Protein AF-A0A9X0QCL1-F1 (afdb_monomer)

Foldseek 3Di:
DLVVLLVLLVVLLVVLVCVLCVLPPDDDPQLVVLVVVLVVLNVLLVVLSVQCVVVPLALVSLLSNLVSRVCNLVSSVSNSVVSCVRRVDDRLDDVVLSVLLNVLSVVLNVVRNVPSVVSVVSSVVNSVSSVDDRVVVVPDPDD

Nearest PDB structures (foldseek):
  6w8o-assembly1_B  TM=5.585E-01  e=5.137E-02  Homo sapiens
  6w8p-assembly1_A  TM=7.284E-01  e=2.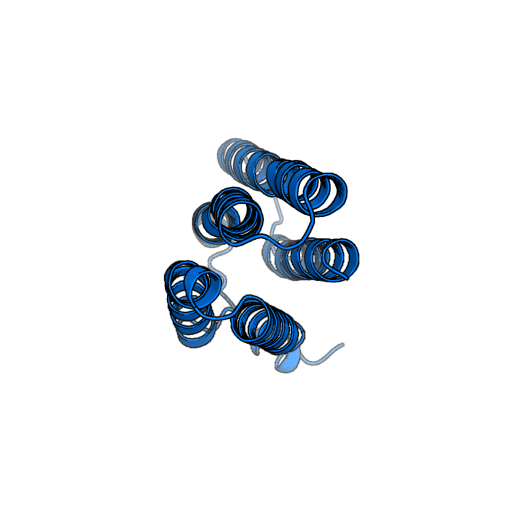465E-01  Homo sapiens
  6w8p-assembly1_B  TM=5.895E-01  e=2.855E-01  Homo sapiens

Radius of gyration: 16.1 Å; Cα contacts (8 Å, |Δi|>4): 121; chains: 1; bounding box: 44×32×41 Å

Solvent-accessible surface area (backbone atoms only — not comparable to full-atom values): 7901 Å² total; per-residue (Å²): 108,66,61,58,54,53,50,51,51,55,47,46,52,52,55,51,46,51,68,65,51,68,73,60,88,72,91,47,74,67,51,53,53,32,48,48,53,31,52,55,36,56,62,34,34,61,56,20,42,47,46,27,67,76,72,36,91,38,44,65,34,52,40,48,28,45,65,28,44,60,55,41,62,57,32,46,51,52,32,51,50,55,46,30,78,71,58,73,54,78,77,46,67,55,67,62,61,53,53,53,44,52,54,49,59,62,47,32,48,68,39,18,73,78,35,50,68,60,24,51,52,54,54,51,52,48,55,57,62,57,70,54,73,47,63,51,70,77,69,56,80,86,126

InterPro domains:
  IPR010617 Endosomal/lysosomal proton channel TMEM175-like [PF06736] (2-46)

pLDDT: mean 86.52, std 10.35, range [48.03, 98.0]

Mean predicted aligned error: 5.33 Å

Organism: NCBI:txid3069689

Structure (mmCIF, N/CA/C/O backbone):
data_AF-A0A9X0QCL1-F1
#
_entry.id   AF-A0A9X0QCL1-F1
#
loop_
_atom_site.group_PDB
_atom_site.id
_atom_site.type_symbol
_atom_site.label_atom_id
_atom_site.label_alt_id
_atom_site.label_comp_id
_atom_site.label_asym_id
_atom_site.label_entity_id
_atom_site.label_seq_id
_atom_site.pdbx_PDB_ins_code
_atom_site.Cartn_x
_atom_site.Cartn_y
_atom_site.Cartn_z
_atom_site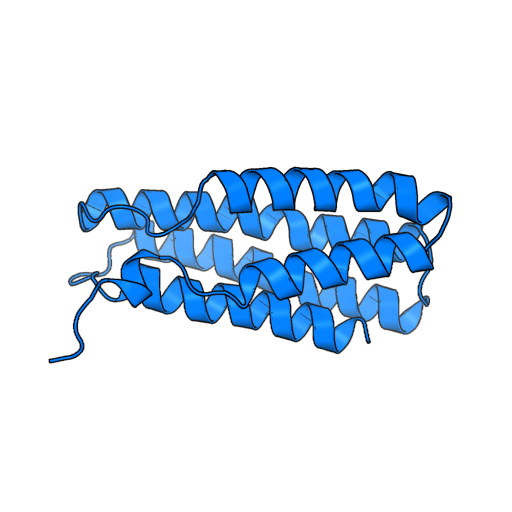.occupancy
_atom_site.B_iso_or_equiv
_atom_site.auth_seq_id
_atom_site.auth_comp_id
_atom_site.auth_asym_id
_atom_site.auth_atom_id
_atom_site.pdbx_PDB_model_num
ATOM 1 N N . MET A 1 1 ? -0.409 -5.796 -16.660 1.00 78.06 1 MET A N 1
ATOM 2 C CA . MET A 1 1 ? 0.082 -6.528 -15.469 1.00 78.06 1 MET A CA 1
ATOM 3 C C . MET A 1 1 ? 0.119 -5.645 -14.230 1.00 78.06 1 MET A C 1
ATOM 5 O O . MET A 1 1 ? -0.621 -5.952 -13.308 1.00 78.06 1 MET A O 1
ATOM 9 N N . ILE A 1 2 ? 0.883 -4.540 -14.210 1.00 87.50 2 ILE A N 1
ATOM 10 C CA . ILE A 1 2 ? 0.953 -3.656 -13.027 1.00 87.50 2 ILE A CA 1
ATOM 11 C C . ILE A 1 2 ? -0.425 -3.135 -12.593 1.00 87.50 2 ILE A C 1
ATOM 13 O O . ILE A 1 2 ? -0.749 -3.203 -11.420 1.00 87.50 2 ILE A O 1
ATOM 17 N N . TYR A 1 3 ? -1.288 -2.770 -13.548 1.00 90.81 3 TYR A N 1
ATOM 18 C CA . TYR A 1 3 ? -2.673 -2.377 -13.271 1.00 90.81 3 TYR A CA 1
ATOM 19 C C . TYR A 1 3 ? -3.462 -3.429 -12.478 1.00 90.81 3 TYR A C 1
ATOM 21 O O . TYR A 1 3 ? -4.150 -3.090 -11.524 1.00 90.81 3 TYR A O 1
ATOM 29 N N . VAL A 1 4 ? -3.337 -4.711 -12.844 1.00 91.12 4 VAL A N 1
ATOM 30 C CA . VAL A 1 4 ? -4.037 -5.806 -12.154 1.00 91.12 4 VAL A CA 1
ATOM 31 C C . VAL A 1 4 ? -3.504 -5.968 -10.733 1.00 91.12 4 VAL A C 1
ATOM 33 O O . VAL A 1 4 ? -4.297 -6.130 -9.815 1.00 91.12 4 VAL A O 1
ATOM 36 N N . LEU A 1 5 ? -2.183 -5.874 -10.538 1.00 89.06 5 LEU A N 1
ATOM 37 C CA . LEU A 1 5 ? -1.581 -5.909 -9.201 1.00 89.06 5 LEU A CA 1
ATOM 38 C C . LEU A 1 5 ? -2.083 -4.751 -8.335 1.00 89.06 5 LEU A C 1
ATOM 40 O O . LEU A 1 5 ? -2.525 -4.985 -7.217 1.00 89.06 5 LEU A O 1
ATOM 44 N N . SER A 1 6 ? -2.099 -3.533 -8.877 1.00 92.00 6 SER A N 1
ATOM 45 C CA . SER A 1 6 ? -2.602 -2.350 -8.177 1.00 92.00 6 SER A CA 1
ATOM 46 C C . SER A 1 6 ? -4.089 -2.465 -7.834 1.00 92.00 6 SER A C 1
ATOM 48 O O . SER A 1 6 ? -4.498 -2.111 -6.732 1.00 92.00 6 SER A O 1
ATOM 50 N N . PHE A 1 7 ? -4.904 -3.006 -8.744 1.00 93.38 7 PHE A N 1
ATOM 51 C CA . PHE A 1 7 ? -6.318 -3.267 -8.478 1.00 93.38 7 PHE A CA 1
ATOM 52 C C . PHE A 1 7 ? -6.505 -4.303 -7.363 1.00 93.38 7 PHE A C 1
ATOM 54 O O . PHE A 1 7 ? -7.310 -4.089 -6.459 1.00 93.38 7 PHE A O 1
ATOM 61 N N . VAL A 1 8 ? -5.747 -5.403 -7.397 1.00 91.62 8 VAL A N 1
ATOM 62 C CA . VAL A 1 8 ? -5.773 -6.433 -6.348 1.00 91.62 8 VAL A CA 1
ATOM 63 C C . VAL A 1 8 ? -5.347 -5.849 -5.002 1.00 91.62 8 VAL A C 1
ATOM 65 O O . VAL A 1 8 ? -6.000 -6.116 -4.000 1.00 91.62 8 VAL A O 1
ATOM 68 N N . GLU A 1 9 ? -4.311 -5.013 -4.972 1.00 89.44 9 GLU A N 1
ATOM 69 C CA . GLU A 1 9 ? -3.822 -4.342 -3.764 1.00 89.44 9 GLU A CA 1
ATOM 70 C C . GLU A 1 9 ? -4.884 -3.418 -3.148 1.00 89.44 9 GLU A C 1
ATOM 72 O O . GLU A 1 9 ? -5.215 -3.554 -1.968 1.00 89.44 9 GLU A O 1
ATOM 77 N N . VAL A 1 10 ? -5.505 -2.549 -3.953 1.00 93.62 10 VAL A N 1
ATOM 78 C CA . VAL A 1 10 ? -6.626 -1.706 -3.500 1.00 93.62 10 VAL A CA 1
ATOM 79 C C . VAL A 1 10 ? -7.814 -2.563 -3.046 1.00 93.62 10 VAL A C 1
ATOM 81 O O . VAL A 1 10 ? -8.432 -2.268 -2.024 1.00 93.62 10 VAL A O 1
ATOM 84 N N . GLY A 1 11 ? -8.117 -3.650 -3.761 1.00 93.38 11 GLY A N 1
ATOM 85 C CA . GLY A 1 11 ? -9.188 -4.584 -3.414 1.00 93.38 11 GLY A CA 1
ATOM 86 C C . GLY A 1 11 ? -8.965 -5.280 -2.069 1.00 93.38 11 GLY A C 1
ATOM 87 O O . GLY A 1 11 ? -9.884 -5.346 -1.257 1.00 93.38 11 GLY A O 1
ATOM 88 N N . ILE A 1 12 ? -7.741 -5.736 -1.792 1.00 89.25 12 ILE A N 1
ATOM 89 C CA . ILE A 1 12 ? -7.341 -6.308 -0.496 1.00 89.25 12 ILE A CA 1
ATOM 90 C C . ILE A 1 12 ? -7.577 -5.292 0.622 1.00 89.25 12 ILE A C 1
ATOM 92 O O . ILE A 1 12 ? -8.198 -5.617 1.635 1.00 89.25 12 ILE A O 1
ATOM 96 N N . TYR A 1 13 ? -7.116 -4.054 0.431 1.00 90.88 13 TYR A N 1
ATOM 97 C CA . TYR A 1 13 ? -7.320 -2.979 1.397 1.00 90.88 13 TYR A CA 1
ATOM 98 C C . TYR A 1 13 ? -8.798 -2.690 1.640 1.00 90.88 13 TYR A C 1
ATOM 100 O O . TYR A 1 13 ? -9.203 -2.525 2.786 1.00 90.88 13 TYR A O 1
ATOM 108 N N . TRP A 1 14 ? -9.612 -2.679 0.586 1.00 93.19 14 TRP A N 1
ATOM 109 C CA . TRP A 1 14 ? -11.052 -2.465 0.682 1.00 93.19 14 TRP A CA 1
ATOM 110 C C . TRP A 1 14 ? -11.765 -3.602 1.427 1.00 93.19 14 TRP A C 1
ATOM 112 O O . TRP A 1 14 ? -12.577 -3.342 2.313 1.00 93.19 14 TRP A O 1
ATOM 122 N N . VAL A 1 15 ? -11.434 -4.863 1.127 1.00 89.94 15 VAL A N 1
ATOM 123 C CA . VAL A 1 15 ? -12.000 -6.031 1.822 1.00 89.94 15 VAL A CA 1
ATOM 124 C C . VAL A 1 15 ? -11.626 -6.006 3.304 1.00 89.94 15 VAL A C 1
ATOM 126 O O . VAL A 1 15 ? -12.495 -6.147 4.164 1.00 89.94 15 VAL A O 1
ATOM 129 N N . ASN A 1 16 ? -10.349 -5.775 3.617 1.00 86.38 16 ASN A N 1
ATOM 130 C CA . ASN A 1 16 ? -9.890 -5.673 4.999 1.00 86.38 16 ASN A CA 1
ATOM 131 C C . ASN A 1 16 ? -10.542 -4.490 5.716 1.00 86.38 16 ASN A C 1
ATOM 133 O O . ASN A 1 16 ? -10.943 -4.634 6.869 1.00 86.38 16 ASN A O 1
ATOM 137 N N . HIS A 1 17 ? -10.690 -3.347 5.038 1.00 89.94 17 HIS A N 1
ATOM 138 C CA . HIS A 1 17 ? -11.368 -2.170 5.571 1.00 89.94 17 HIS A CA 1
ATOM 139 C C . HIS A 1 17 ? -12.786 -2.502 6.017 1.00 89.94 17 HIS A C 1
ATOM 141 O O . HIS A 1 17 ? -13.133 -2.193 7.152 1.00 89.94 17 HIS A O 1
ATOM 147 N N . HIS A 1 18 ? -13.573 -3.187 5.183 1.00 89.12 18 HIS A N 1
ATOM 148 C CA . HIS A 1 18 ? -14.922 -3.615 5.564 1.00 89.12 18 HIS A CA 1
ATOM 149 C C . HIS A 1 18 ? -14.922 -4.511 6.798 1.00 89.12 18 HIS A C 1
ATOM 151 O O . HIS A 1 18 ? -15.677 -4.238 7.722 1.00 89.12 18 HIS A O 1
ATOM 157 N N . TYR A 1 19 ? -14.022 -5.495 6.887 1.00 84.50 19 TYR A N 1
ATOM 158 C CA . TYR A 1 19 ? -13.895 -6.310 8.104 1.00 84.50 19 TYR A CA 1
ATOM 159 C C . TYR A 1 19 ? -13.484 -5.506 9.342 1.00 84.50 19 TYR A C 1
ATOM 161 O O . TYR A 1 19 ? -13.854 -5.863 10.458 1.00 84.50 19 TYR A O 1
ATOM 169 N N . LEU A 1 20 ? -12.694 -4.446 9.168 1.00 85.81 20 LEU A N 1
ATOM 170 C CA . LEU A 1 20 ? -12.266 -3.583 10.261 1.00 85.81 20 LEU A CA 1
ATOM 171 C C . LEU A 1 20 ? -13.426 -2.726 10.782 1.00 85.81 20 LEU A C 1
ATOM 173 O O . LEU A 1 20 ? -13.559 -2.566 11.994 1.00 85.81 20 LEU A O 1
ATOM 177 N N . ILE A 1 21 ? -14.253 -2.179 9.887 1.00 88.69 21 ILE A N 1
ATOM 178 C CA . ILE A 1 21 ? -15.341 -1.267 10.261 1.00 88.69 21 ILE A CA 1
ATOM 179 C C . ILE A 1 21 ? -16.675 -1.963 10.562 1.00 88.69 21 ILE A C 1
ATOM 181 O O . ILE A 1 21 ? -17.577 -1.297 11.060 1.00 88.69 21 ILE A O 1
ATOM 185 N N . ASP A 1 22 ? -16.802 -3.270 10.317 1.00 86.88 22 ASP A N 1
ATOM 186 C CA . ASP A 1 22 ? -18.034 -4.050 10.538 1.00 86.88 22 ASP A CA 1
ATOM 187 C C . ASP A 1 22 ? -18.562 -3.941 11.985 1.00 86.88 22 ASP A C 1
ATOM 189 O O . ASP A 1 22 ? -19.759 -3.808 12.228 1.00 86.88 22 ASP A O 1
ATOM 193 N N . ASP A 1 23 ? -17.654 -3.886 12.967 1.00 82.62 23 ASP A N 1
ATOM 194 C CA . ASP A 1 23 ? -17.996 -3.750 14.391 1.00 82.62 23 ASP A CA 1
ATOM 195 C C . ASP A 1 23 ? -18.302 -2.294 14.826 1.00 82.62 23 ASP A C 1
ATOM 197 O O . ASP A 1 23 ? -18.626 -2.035 15.994 1.00 82.62 23 ASP A O 1
ATOM 201 N N . VAL A 1 24 ? -18.143 -1.303 13.940 1.00 88.44 24 VAL A N 1
ATOM 202 C CA . VAL A 1 24 ? -18.242 0.122 14.291 1.00 88.44 24 VAL A CA 1
ATOM 203 C C . VAL A 1 24 ? -19.705 0.565 14.344 1.00 88.44 24 VAL A C 1
ATOM 205 O O . VAL A 1 24 ? -20.341 0.820 13.328 1.00 88.44 24 VAL A O 1
ATOM 208 N N . LYS A 1 25 ? -20.232 0.750 15.561 1.00 88.44 25 LYS A N 1
ATOM 209 C CA . LYS A 1 25 ? -21.623 1.201 15.786 1.00 88.44 25 LYS A CA 1
ATOM 210 C C . LYS A 1 25 ? -21.853 2.702 15.594 1.00 88.44 25 LYS A C 1
ATOM 212 O O . LYS A 1 25 ? -22.971 3.118 15.310 1.00 88.44 25 LYS A O 1
ATOM 217 N N . GLN A 1 26 ? -20.831 3.526 15.826 1.00 88.88 26 GLN A N 1
ATOM 218 C CA . GLN A 1 26 ? -20.922 4.985 15.732 1.00 88.88 26 GLN A CA 1
ATOM 219 C C . GLN A 1 26 ? -19.664 5.556 15.083 1.00 88.88 26 GLN A C 1
ATOM 221 O O . GLN A 1 26 ? -18.541 5.244 15.486 1.00 88.88 26 GLN A O 1
ATOM 226 N N . VAL A 1 27 ? -19.859 6.431 14.098 1.00 92.31 27 VAL A N 1
ATOM 227 C CA . VAL A 1 27 ? -18.767 7.106 13.396 1.00 92.31 27 VAL A CA 1
ATOM 228 C C . VAL A 1 27 ? -18.324 8.325 14.203 1.00 92.31 27 VAL A C 1
ATOM 230 O O . VAL A 1 27 ? -19.139 9.158 14.589 1.00 92.31 27 VAL A O 1
ATOM 233 N N . SER A 1 28 ? -17.019 8.441 14.455 1.00 92.06 28 SER A N 1
ATOM 234 C CA . SER A 1 28 ? -16.433 9.581 15.171 1.00 92.06 28 SER A CA 1
ATOM 235 C C . SER A 1 28 ? -15.607 10.470 14.246 1.00 92.06 28 SER A C 1
ATOM 237 O O . SER A 1 28 ? -15.126 10.020 13.209 1.00 92.06 28 SER A O 1
ATOM 239 N N . HIS A 1 29 ? -15.376 11.719 14.652 1.00 94.62 29 HIS A N 1
ATOM 240 C CA . HIS A 1 29 ? -14.588 12.668 13.861 1.00 94.62 29 HIS A CA 1
ATOM 241 C C . HIS A 1 29 ? -13.166 12.154 13.567 1.00 94.62 29 HIS A C 1
ATOM 243 O O . HIS A 1 29 ? -12.708 12.208 12.431 1.00 94.62 29 HIS A O 1
ATOM 249 N N . ALA A 1 30 ? -12.497 11.563 14.565 1.00 94.62 30 ALA A N 1
ATOM 250 C CA . ALA A 1 30 ? -11.171 10.963 14.395 1.00 94.62 30 ALA A CA 1
ATOM 251 C C . ALA A 1 30 ? -11.172 9.797 13.388 1.00 94.62 30 ALA A C 1
ATOM 253 O O . ALA A 1 30 ? -10.244 9.678 12.592 1.00 94.62 30 ALA A O 1
ATOM 254 N N . LEU A 1 31 ? -12.228 8.971 13.387 1.00 94.31 31 LEU A N 1
ATOM 255 C CA . LEU A 1 31 ? -12.383 7.877 12.422 1.00 94.31 31 LEU A CA 1
ATOM 256 C C . LEU A 1 31 ? -12.495 8.405 10.988 1.00 94.31 31 LEU A C 1
ATOM 258 O O . LEU A 1 31 ? -11.847 7.872 10.094 1.00 94.31 31 LEU A O 1
ATOM 262 N N . LEU A 1 32 ? -13.274 9.470 10.776 1.00 96.19 32 LEU A N 1
ATOM 263 C CA . LEU A 1 32 ? -13.430 10.085 9.456 1.00 96.19 32 LEU A CA 1
ATOM 264 C C . LEU A 1 32 ? -12.101 10.618 8.911 1.00 96.19 32 LEU A C 1
ATOM 266 O O . LEU A 1 32 ? -11.779 10.353 7.757 1.00 96.19 32 LEU A O 1
ATOM 270 N N . TRP A 1 33 ? -11.309 11.313 9.732 1.00 98.00 33 TRP A N 1
ATOM 271 C CA . TRP A 1 33 ? -10.001 11.826 9.309 1.00 98.00 33 TRP A CA 1
ATOM 272 C C . TRP A 1 33 ? -8.976 10.720 9.061 1.00 98.00 33 TRP A C 1
ATOM 274 O O . TRP A 1 33 ? -8.236 10.792 8.082 1.00 98.00 33 TRP A O 1
ATOM 284 N N . ALA A 1 34 ? -8.953 9.679 9.897 1.00 95.81 34 ALA A N 1
ATOM 285 C CA . ALA A 1 34 ? -8.087 8.525 9.672 1.00 95.81 34 ALA A CA 1
ATOM 286 C C . ALA A 1 34 ? -8.449 7.803 8.363 1.00 95.81 34 ALA A C 1
ATOM 288 O O . ALA A 1 34 ? -7.565 7.479 7.570 1.00 95.81 34 ALA A O 1
ATOM 289 N N . ASN A 1 35 ? -9.747 7.623 8.100 1.00 96.38 35 ASN A N 1
ATOM 290 C CA . ASN A 1 35 ? -10.234 7.053 6.848 1.00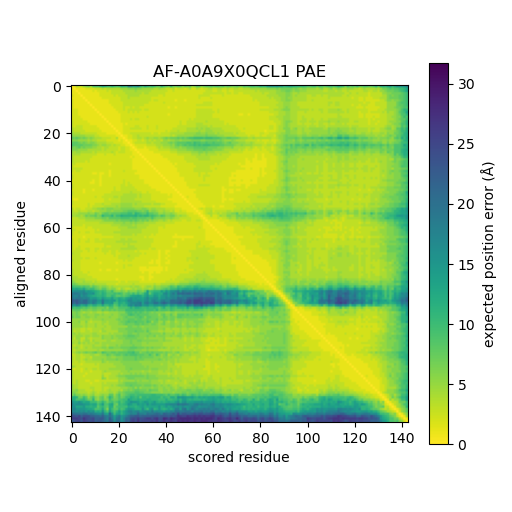 96.38 35 ASN A CA 1
ATOM 291 C C . ASN A 1 35 ? -9.886 7.943 5.646 1.00 96.38 35 ASN A C 1
ATOM 293 O O . ASN A 1 35 ? -9.419 7.443 4.629 1.00 96.38 35 ASN A O 1
ATOM 297 N N . LEU A 1 36 ? -10.049 9.263 5.761 1.00 97.69 36 LEU A N 1
ATOM 298 C CA . LEU A 1 36 ? -9.683 10.194 4.694 1.00 97.69 36 LEU A CA 1
ATOM 299 C C . LEU A 1 36 ? -8.182 10.136 4.377 1.00 97.69 36 LEU A C 1
ATOM 301 O O . LEU A 1 36 ? -7.811 10.103 3.207 1.00 97.69 36 LEU A O 1
ATOM 305 N N . GLY A 1 37 ? -7.324 10.071 5.399 1.00 97.56 37 GLY A N 1
ATOM 306 C CA . GLY A 1 37 ? -5.883 9.891 5.219 1.00 97.56 37 GLY A CA 1
ATOM 307 C C . GLY A 1 37 ? -5.543 8.575 4.517 1.00 97.56 37 GLY A C 1
ATOM 308 O O . GLY A 1 37 ? -4.731 8.560 3.596 1.00 97.56 37 GLY A O 1
ATOM 309 N N . PHE A 1 38 ? -6.205 7.480 4.891 1.00 96.50 38 PHE A N 1
ATOM 310 C CA . PHE A 1 38 ? -6.056 6.189 4.220 1.00 96.50 38 PHE A CA 1
ATOM 311 C C . PHE A 1 38 ? -6.487 6.240 2.747 1.00 96.50 38 PHE A C 1
ATOM 313 O O . PHE A 1 38 ? -5.723 5.841 1.869 1.00 96.50 38 PHE A O 1
ATOM 320 N N . LEU A 1 39 ? -7.662 6.804 2.457 1.00 97.19 39 LEU A N 1
ATOM 321 C CA . LEU A 1 39 ? -8.158 6.979 1.090 1.00 97.19 39 LEU A CA 1
ATOM 322 C C . LEU A 1 39 ? -7.240 7.866 0.244 1.00 97.19 39 LEU A C 1
ATOM 324 O O . LEU A 1 39 ? -6.998 7.558 -0.923 1.00 97.19 39 LEU A O 1
ATOM 328 N N . PHE A 1 40 ? -6.696 8.935 0.829 1.00 97.50 40 PHE A N 1
ATOM 329 C CA . PHE A 1 40 ? -5.720 9.789 0.161 1.00 97.50 40 PHE A CA 1
ATOM 330 C C . PHE A 1 40 ? -4.497 8.982 -0.278 1.00 97.50 40 PHE A C 1
ATOM 332 O O . PHE A 1 40 ? -4.114 9.038 -1.443 1.00 97.50 40 PHE A O 1
ATOM 339 N N . ILE A 1 41 ? -3.927 8.167 0.609 1.00 97.06 41 ILE A N 1
ATOM 340 C CA . ILE A 1 41 ? -2.791 7.319 0.248 1.00 97.06 41 ILE A CA 1
ATOM 341 C C . ILE A 1 41 ? -3.158 6.296 -0.834 1.00 97.06 41 ILE A C 1
ATOM 343 O O . ILE A 1 41 ? -2.417 6.156 -1.805 1.00 97.06 41 ILE A O 1
ATOM 347 N N . LEU A 1 42 ? -4.311 5.626 -0.732 1.00 96.00 42 LEU A N 1
ATOM 348 C CA . LEU A 1 42 ? -4.753 4.686 -1.772 1.00 96.00 42 LEU A CA 1
ATOM 349 C C . LEU A 1 42 ? -4.927 5.363 -3.140 1.00 96.00 42 LEU A C 1
ATOM 351 O O . LEU A 1 42 ? -4.671 4.739 -4.168 1.00 96.00 42 LEU A O 1
ATOM 355 N N . SER A 1 43 ? -5.301 6.645 -3.169 1.00 96.12 43 SER A N 1
ATOM 356 C CA . SER A 1 43 ? -5.420 7.415 -4.413 1.00 96.12 43 SER A CA 1
ATOM 357 C C . SER A 1 43 ? -4.077 7.704 -5.100 1.00 96.12 43 SER A C 1
ATOM 359 O O . SER A 1 43 ? -4.062 8.028 -6.288 1.00 96.12 43 SER A O 1
ATOM 361 N N . LEU A 1 44 ? -2.946 7.528 -4.403 1.00 96.00 44 LEU A N 1
ATOM 362 C CA . LEU A 1 44 ? -1.605 7.635 -4.991 1.00 96.00 44 LEU A CA 1
ATOM 363 C C . LEU A 1 44 ? -1.206 6.377 -5.771 1.00 96.00 44 LEU A C 1
ATOM 365 O O . LEU A 1 44 ? -0.354 6.456 -6.656 1.00 96.00 44 LEU A O 1
ATOM 369 N N . ILE A 1 45 ? -1.813 5.221 -5.480 1.00 94.62 45 ILE A N 1
ATOM 370 C CA . ILE A 1 45 ? -1.492 3.960 -6.164 1.00 94.62 45 ILE A CA 1
ATOM 371 C C . ILE A 1 45 ? -1.724 4.093 -7.682 1.00 94.62 45 ILE A C 1
ATOM 373 O O . ILE A 1 45 ? -0.772 3.854 -8.426 1.00 94.62 45 ILE A O 1
ATOM 377 N N . PRO A 1 46 ? -2.895 4.565 -8.174 1.00 94.56 46 PRO A N 1
ATOM 378 C CA . PRO A 1 46 ? -3.118 4.803 -9.601 1.00 94.56 46 PRO A CA 1
ATOM 379 C C . PRO A 1 46 ? -2.082 5.713 -10.269 1.00 94.56 46 PRO A C 1
ATOM 381 O O . PRO A 1 46 ? -1.740 5.482 -11.427 1.00 94.56 46 PRO A O 1
ATOM 384 N N . PHE A 1 47 ? -1.559 6.717 -9.557 1.00 93.88 47 PHE A N 1
ATOM 385 C CA . PHE A 1 47 ? -0.503 7.589 -10.076 1.00 93.88 47 PHE A CA 1
ATOM 386 C C . PHE A 1 47 ? 0.790 6.800 -10.334 1.00 93.88 47 PHE A C 1
ATOM 388 O O . PHE A 1 47 ? 1.347 6.863 -11.432 1.00 93.88 47 PHE A O 1
ATOM 395 N N . GLY A 1 48 ? 1.226 5.984 -9.368 1.00 92.88 48 GLY A N 1
ATOM 396 C CA . GLY A 1 48 ? 2.371 5.089 -9.549 1.00 92.88 48 GLY A CA 1
ATOM 397 C C . GLY A 1 48 ? 2.139 4.062 -10.666 1.00 92.88 48 GLY A C 1
ATOM 398 O O . GLY A 1 48 ? 3.023 3.822 -11.490 1.00 92.88 48 GLY A O 1
ATOM 399 N N . THR A 1 49 ? 0.935 3.486 -10.740 1.00 93.94 49 THR A N 1
ATOM 400 C CA . THR A 1 49 ? 0.536 2.535 -11.790 1.00 93.94 49 THR A CA 1
ATOM 401 C C . THR A 1 49 ? 0.610 3.163 -13.182 1.00 93.94 49 THR A C 1
ATOM 403 O O . THR A 1 49 ? 1.133 2.534 -14.104 1.00 93.94 49 THR A O 1
ATOM 406 N N . ALA A 1 50 ? 0.106 4.392 -13.340 1.00 93.69 50 ALA A N 1
ATOM 407 C CA . ALA A 1 50 ? 0.143 5.132 -14.598 1.00 93.69 50 ALA A CA 1
ATOM 408 C C . ALA A 1 50 ? 1.585 5.399 -15.040 1.00 93.69 50 ALA A C 1
ATOM 410 O O . ALA A 1 50 ? 1.930 5.143 -16.191 1.00 93.69 50 ALA A O 1
ATOM 411 N N . TRP A 1 51 ? 2.458 5.790 -14.107 1.00 93.50 51 TRP A N 1
ATOM 412 C CA . TRP A 1 51 ? 3.867 6.031 -14.411 1.00 93.50 51 TRP A CA 1
ATOM 413 C C . TRP A 1 51 ? 4.582 4.782 -14.942 1.00 93.50 51 TRP A C 1
ATOM 415 O O . TRP A 1 51 ? 5.317 4.855 -15.928 1.00 93.50 51 TRP A O 1
ATOM 425 N N . VAL A 1 52 ? 4.335 3.615 -14.333 1.00 93.75 52 VAL A N 1
ATOM 426 C CA . VAL A 1 52 ? 4.843 2.327 -14.843 1.00 93.75 52 VAL A CA 1
ATOM 427 C C . VAL A 1 52 ? 4.232 1.988 -16.207 1.00 93.75 52 VAL A C 1
ATOM 429 O O . VAL A 1 52 ? 4.917 1.427 -17.062 1.00 93.75 52 VAL A O 1
ATOM 432 N N . GLY A 1 53 ? 2.960 2.328 -16.429 1.00 90.25 53 GLY A N 1
ATOM 433 C CA . GLY A 1 53 ? 2.275 2.137 -17.709 1.00 90.25 53 GLY A CA 1
ATOM 434 C C . GLY A 1 53 ? 2.882 2.956 -18.852 1.00 90.25 53 GLY A C 1
ATOM 435 O O . GLY A 1 53 ? 3.070 2.422 -19.941 1.00 90.25 53 GLY A O 1
ATOM 436 N N . GLU A 1 54 ? 3.232 4.217 -18.597 1.00 90.75 54 GLU A N 1
ATOM 437 C CA . GLU A 1 54 ? 3.785 5.140 -19.598 1.00 90.75 54 GLU A CA 1
ATOM 438 C C . GLU A 1 54 ? 5.285 4.937 -19.849 1.00 90.75 54 GLU A C 1
ATOM 440 O O . GLU A 1 54 ? 5.747 5.002 -20.987 1.00 90.75 54 GLU A O 1
ATOM 445 N N . ARG A 1 55 ? 6.071 4.707 -18.789 1.00 88.44 55 ARG A N 1
ATOM 446 C CA . ARG A 1 55 ? 7.544 4.616 -18.855 1.00 88.44 55 ARG A CA 1
ATOM 447 C C . ARG A 1 55 ? 8.058 3.185 -19.017 1.00 88.44 55 ARG A C 1
ATOM 449 O O . ARG A 1 55 ? 9.258 2.988 -19.211 1.00 88.44 55 ARG A O 1
ATOM 456 N N . GLY A 1 56 ? 7.175 2.196 -18.909 1.00 88.81 56 GLY A N 1
ATOM 457 C CA . GLY A 1 56 ? 7.531 0.784 -18.857 1.00 88.81 56 GLY A CA 1
ATOM 458 C C . GLY A 1 56 ? 8.093 0.353 -17.498 1.00 88.81 56 GLY A C 1
ATOM 459 O O . GLY A 1 56 ? 8.314 1.148 -16.580 1.00 88.81 56 GLY A O 1
ATOM 460 N N . LEU A 1 57 ? 8.339 -0.952 -17.372 1.00 88.19 57 LEU A N 1
ATOM 461 C CA . LEU A 1 57 ? 8.878 -1.573 -16.162 1.00 88.19 57 LEU A CA 1
ATOM 462 C C . LEU A 1 57 ? 10.380 -1.280 -16.017 1.00 88.19 57 LEU A C 1
ATOM 464 O O . LEU A 1 57 ? 11.232 -2.114 -16.316 1.00 88.19 57 LEU A O 1
ATOM 468 N N . THR A 1 58 ? 10.697 -0.073 -15.560 1.00 91.81 58 THR A N 1
ATOM 469 C CA . THR A 1 58 ? 12.060 0.354 -15.222 1.00 91.81 58 THR A CA 1
ATOM 470 C C . THR A 1 58 ? 12.268 0.339 -13.703 1.00 91.81 58 THR A C 1
ATOM 472 O O . THR A 1 58 ? 11.294 0.506 -12.962 1.00 91.81 58 THR A O 1
ATOM 475 N N . PRO A 1 59 ? 13.512 0.195 -13.205 1.00 90.50 59 PRO A N 1
ATOM 476 C CA . PRO A 1 59 ? 13.793 0.2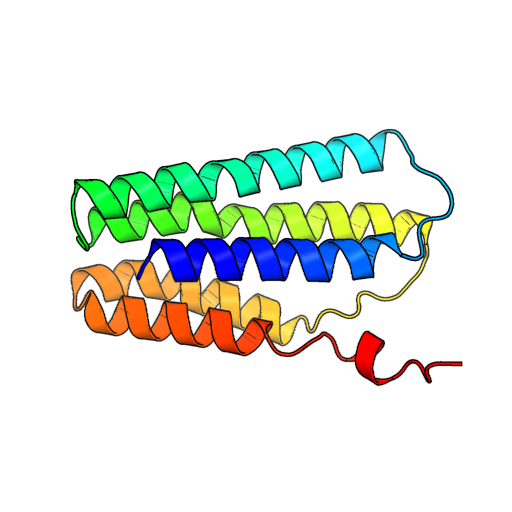27 -11.765 1.00 90.50 59 PRO A CA 1
ATOM 477 C C . PRO A 1 59 ? 13.272 1.501 -11.088 1.00 90.50 59 PRO A C 1
ATOM 479 O O . PRO A 1 59 ? 12.674 1.451 -10.014 1.00 90.50 59 PRO A O 1
ATOM 482 N N . PHE A 1 60 ? 13.420 2.647 -11.760 1.00 91.50 60 PHE A N 1
ATOM 483 C CA . PHE A 1 60 ? 12.916 3.926 -11.268 1.00 91.50 60 PHE A CA 1
ATOM 484 C C . PHE A 1 60 ? 11.385 3.959 -11.201 1.00 91.50 60 PHE A C 1
ATOM 486 O O . PHE A 1 60 ? 10.830 4.325 -10.168 1.00 91.50 60 PHE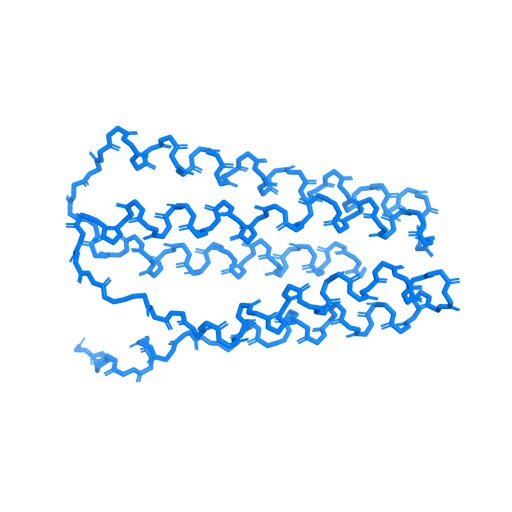 A O 1
ATOM 493 N N . ALA A 1 61 ? 10.693 3.544 -12.269 1.00 92.50 61 ALA A N 1
ATOM 494 C CA . ALA A 1 61 ? 9.232 3.526 -12.280 1.00 92.50 61 ALA A CA 1
ATOM 495 C C . ALA A 1 61 ? 8.665 2.577 -11.212 1.00 92.50 61 ALA A C 1
ATOM 497 O O . ALA A 1 61 ? 7.692 2.918 -10.543 1.00 92.50 61 ALA A O 1
ATOM 498 N N . LEU A 1 62 ? 9.304 1.422 -11.002 1.00 91.38 62 LEU A N 1
ATOM 499 C CA . LEU A 1 62 ? 8.900 0.471 -9.969 1.00 91.38 62 LEU A CA 1
ATOM 500 C C . LEU A 1 62 ? 9.179 0.994 -8.552 1.00 91.38 62 LEU A C 1
ATOM 502 O O . LEU A 1 62 ? 8.363 0.805 -7.653 1.00 91.38 62 LEU A O 1
ATOM 506 N N . SER A 1 63 ? 10.294 1.700 -8.356 1.00 90.62 63 SER A N 1
ATOM 507 C CA . SER A 1 63 ? 10.603 2.365 -7.085 1.00 90.62 63 SER A CA 1
ATOM 508 C C . SER A 1 63 ? 9.585 3.463 -6.768 1.00 90.62 63 SER A C 1
ATOM 510 O O . SER A 1 63 ? 9.107 3.541 -5.640 1.00 90.62 63 SER A O 1
ATOM 512 N N . LEU A 1 64 ? 9.189 4.268 -7.762 1.00 91.88 64 LEU A N 1
ATOM 513 C CA . LEU A 1 64 ? 8.136 5.273 -7.596 1.00 91.88 64 LEU A CA 1
ATOM 514 C C . LEU A 1 64 ? 6.788 4.624 -7.252 1.00 91.88 64 LEU A C 1
ATOM 516 O O . LEU A 1 64 ? 6.120 5.070 -6.324 1.00 91.88 64 LEU A O 1
ATOM 520 N N . TYR A 1 65 ? 6.422 3.539 -7.943 1.00 92.69 65 TYR A N 1
ATOM 521 C CA . TYR A 1 65 ? 5.228 2.754 -7.622 1.00 92.69 65 TYR A CA 1
ATOM 522 C C . TYR A 1 65 ? 5.218 2.306 -6.153 1.00 92.69 65 TYR A C 1
ATOM 524 O O . TYR A 1 65 ? 4.222 2.489 -5.456 1.00 92.69 65 TYR A O 1
ATOM 532 N N . LEU A 1 66 ? 6.341 1.791 -5.647 1.00 91.06 66 LEU A N 1
ATOM 533 C CA . LEU A 1 66 ? 6.470 1.381 -4.247 1.00 91.06 66 LEU A CA 1
ATOM 534 C C . LEU A 1 66 ? 6.394 2.543 -3.264 1.00 91.06 66 LEU A C 1
ATOM 536 O O . LEU A 1 66 ? 5.820 2.378 -2.195 1.00 91.06 66 LEU A O 1
ATOM 540 N N . VAL A 1 67 ? 6.936 3.712 -3.606 1.00 91.06 67 VAL A N 1
ATOM 541 C CA . VAL A 1 67 ? 6.794 4.921 -2.780 1.00 91.06 67 VAL A CA 1
ATOM 542 C C . VAL A 1 67 ? 5.326 5.351 -2.687 1.00 91.06 67 VAL A C 1
ATOM 544 O O . VAL A 1 67 ? 4.901 5.822 -1.635 1.00 91.06 67 VAL A O 1
ATOM 547 N N . CYS A 1 68 ? 4.534 5.142 -3.742 1.00 92.31 68 CYS A N 1
ATOM 548 C CA . CYS A 1 68 ? 3.089 5.375 -3.715 1.00 92.31 68 CYS A CA 1
ATOM 549 C C . CYS A 1 68 ? 2.327 4.317 -2.900 1.00 92.31 68 CYS A C 1
ATOM 551 O O . CYS A 1 68 ? 1.343 4.656 -2.249 1.00 92.31 68 CYS A O 1
ATOM 553 N N . CYS A 1 69 ? 2.772 3.056 -2.920 1.00 90.25 69 CYS A N 1
ATOM 554 C CA . CYS A 1 69 ? 2.092 1.959 -2.226 1.00 90.25 69 CYS A CA 1
ATOM 555 C C . CYS A 1 69 ? 2.479 1.871 -0.746 1.00 90.25 69 CYS A C 1
ATOM 557 O O . CYS A 1 69 ? 1.607 1.822 0.103 1.00 90.25 69 CYS A O 1
ATOM 559 N N . ALA A 1 70 ? 3.762 1.914 -0.384 1.00 88.06 70 ALA A N 1
ATOM 560 C CA . ALA A 1 70 ? 4.241 1.653 0.980 1.00 88.06 70 ALA A CA 1
ATOM 561 C C . ALA A 1 70 ? 3.526 2.442 2.108 1.00 88.06 70 ALA A C 1
ATOM 563 O O . ALA A 1 70 ? 3.272 1.857 3.169 1.00 88.06 70 ALA A O 1
ATOM 564 N N . PRO A 1 71 ? 3.139 3.723 1.930 1.00 90.50 71 PRO A N 1
ATOM 565 C CA . PRO A 1 71 ? 2.402 4.458 2.956 1.00 90.50 71 PRO A CA 1
ATOM 566 C C . PRO A 1 71 ? 1.004 3.885 3.261 1.00 90.50 71 PRO A C 1
ATOM 568 O O . PRO A 1 71 ? 0.425 4.215 4.303 1.00 90.50 71 PRO A O 1
ATOM 571 N N . SER A 1 72 ? 0.433 3.029 2.400 1.00 91.12 72 SER A N 1
ATOM 572 C CA . SER A 1 72 ? -0.885 2.411 2.620 1.00 91.12 72 SER A CA 1
ATOM 573 C C . SER A 1 72 ? -0.870 1.502 3.846 1.00 91.12 72 SER A C 1
ATOM 575 O O . SER A 1 72 ? -1.837 1.463 4.601 1.00 91.12 72 SER A O 1
ATOM 577 N N . ALA A 1 73 ? 0.254 0.831 4.115 1.00 86.69 73 ALA A N 1
ATOM 578 C CA . ALA A 1 73 ? 0.428 0.011 5.310 1.00 86.69 73 ALA A CA 1
ATOM 579 C C . ALA A 1 73 ? 0.416 0.858 6.593 1.00 86.69 73 ALA A C 1
ATOM 581 O O . ALA A 1 73 ? -0.212 0.483 7.581 1.00 86.69 73 ALA A O 1
ATOM 582 N N . ILE A 1 74 ? 1.070 2.022 6.575 1.00 88.56 74 ILE A N 1
ATOM 583 C CA . ILE A 1 74 ? 1.121 2.929 7.730 1.00 88.56 74 ILE A CA 1
ATOM 584 C C . ILE A 1 74 ? -0.264 3.525 7.990 1.00 88.56 74 ILE A C 1
ATOM 586 O O . ILE A 1 74 ? -0.759 3.485 9.116 1.00 88.56 74 ILE A O 1
ATOM 590 N N . SER A 1 75 ? -0.910 4.050 6.949 1.00 92.00 75 SER A N 1
ATOM 591 C CA . SER A 1 75 ? -2.250 4.635 7.068 1.00 92.00 75 SER A CA 1
ATOM 592 C C . SER A 1 75 ? -3.309 3.600 7.471 1.00 92.00 75 SER A C 1
ATOM 594 O O . SER A 1 75 ? -4.179 3.917 8.283 1.00 92.00 75 SER A O 1
ATOM 596 N N . TRP A 1 76 ? -3.179 2.346 7.020 1.00 90.38 76 TRP A N 1
ATOM 597 C CA . TRP A 1 76 ? -3.972 1.217 7.515 1.00 90.38 76 TRP A CA 1
ATOM 598 C C . TRP A 1 76 ? -3.815 1.015 9.024 1.00 90.38 76 TRP A C 1
ATOM 600 O O . TRP A 1 76 ? -4.813 0.941 9.735 1.00 90.38 76 TRP A O 1
ATOM 610 N N . ILE A 1 77 ? -2.578 0.974 9.537 1.00 87.94 77 ILE A N 1
ATOM 611 C CA . ILE A 1 77 ? -2.314 0.816 10.978 1.00 87.94 77 ILE A CA 1
ATOM 612 C C . ILE A 1 77 ? -2.946 1.960 11.775 1.00 87.94 77 ILE A C 1
ATOM 614 O O . ILE A 1 77 ? -3.573 1.715 12.804 1.00 87.94 77 ILE A O 1
ATOM 618 N N . VAL A 1 78 ? -2.820 3.202 11.299 1.00 91.75 78 VAL A N 1
ATOM 619 C CA . VAL A 1 78 ? -3.435 4.368 11.951 1.00 91.75 78 VAL A CA 1
ATOM 620 C C . VAL A 1 78 ? -4.954 4.208 12.027 1.00 91.75 78 VAL A C 1
ATOM 622 O O . VAL A 1 78 ? -5.529 4.337 13.110 1.00 91.75 78 VAL A O 1
ATOM 625 N N . LEU A 1 79 ? -5.606 3.866 10.912 1.00 92.56 79 LEU A N 1
ATOM 626 C CA . LEU A 1 79 ? -7.049 3.629 10.873 1.00 92.56 79 LEU A CA 1
ATOM 627 C C . LEU A 1 79 ? -7.464 2.486 11.812 1.00 92.56 79 LEU A C 1
ATOM 629 O O . LEU A 1 79 ? -8.397 2.630 12.602 1.00 92.56 79 LEU A O 1
ATOM 633 N N . ALA A 1 80 ? -6.722 1.383 11.783 1.00 89.44 80 ALA A N 1
ATOM 634 C CA . ALA A 1 80 ? -6.940 0.209 12.614 1.00 89.44 80 ALA A CA 1
ATOM 635 C C . ALA A 1 80 ? -6.831 0.512 14.119 1.00 89.44 80 ALA A C 1
ATOM 637 O O . ALA A 1 80 ? -7.650 0.041 14.911 1.00 89.44 80 ALA A O 1
ATOM 638 N N . VAL A 1 81 ? -5.867 1.343 14.527 1.00 89.50 81 VAL A N 1
ATOM 639 C CA . VAL A 1 81 ? -5.721 1.802 15.917 1.00 89.50 81 VAL A CA 1
ATOM 640 C 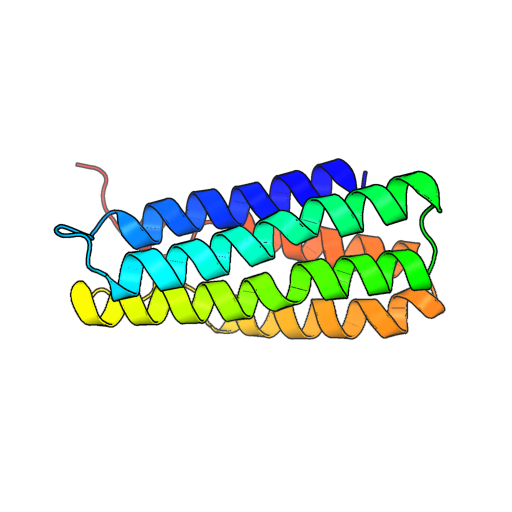C . VAL A 1 81 ? -6.904 2.673 16.339 1.00 89.50 81 VAL A C 1
ATOM 642 O O . VAL A 1 81 ? -7.449 2.461 17.425 1.00 89.50 81 VAL A O 1
ATOM 645 N N . VAL A 1 82 ? -7.340 3.608 15.489 1.00 91.94 82 VAL A N 1
ATOM 646 C CA . VAL A 1 82 ? -8.489 4.485 15.776 1.00 91.94 82 VAL A CA 1
ATOM 647 C C . VAL A 1 82 ? -9.783 3.682 15.925 1.00 91.94 82 VAL A C 1
ATOM 649 O O . VAL A 1 82 ? -10.563 3.937 16.845 1.00 91.94 82 VAL A O 1
ATOM 652 N N . VAL A 1 83 ? -10.003 2.681 15.069 1.00 90.75 83 VAL A N 1
ATOM 653 C CA . VAL A 1 83 ? -11.150 1.769 15.183 1.00 90.75 83 VAL A CA 1
ATOM 654 C C . VAL A 1 83 ? -11.065 0.948 16.469 1.00 90.75 83 VAL A C 1
ATOM 656 O O . VAL A 1 83 ? -12.026 0.906 17.235 1.00 90.75 83 VAL A O 1
ATOM 659 N N . ARG A 1 84 ? -9.903 0.363 16.777 1.00 86.38 84 ARG A N 1
ATOM 660 C CA . ARG A 1 84 ? -9.710 -0.461 17.980 1.00 86.38 84 ARG A CA 1
ATOM 661 C C . ARG A 1 84 ? -9.984 0.299 19.276 1.00 86.38 84 ARG A C 1
ATOM 663 O O . ARG A 1 84 ? -10.567 -0.267 20.198 1.00 86.38 84 ARG A O 1
ATOM 670 N N . GLN A 1 85 ? -9.583 1.568 19.357 1.00 86.94 85 GLN A N 1
ATOM 671 C CA . GLN A 1 85 ? -9.873 2.424 20.515 1.00 86.94 85 GLN A CA 1
ATOM 672 C C . GLN A 1 85 ? -11.382 2.611 20.753 1.00 86.94 85 GLN A C 1
ATOM 674 O O . GLN A 1 85 ? -11.780 2.982 21.854 1.00 86.94 85 GLN A O 1
ATOM 679 N N . ARG A 1 86 ? -12.220 2.358 19.739 1.00 84.25 86 ARG A N 1
ATOM 680 C CA . ARG A 1 86 ? -13.684 2.467 19.804 1.00 84.25 86 ARG A CA 1
ATOM 681 C C . ARG A 1 86 ? -14.370 1.126 20.038 1.00 84.25 86 ARG A C 1
ATOM 683 O O . ARG A 1 86 ? -15.317 1.063 20.813 1.00 84.25 86 ARG A O 1
ATOM 690 N N . THR A 1 87 ? -13.942 0.079 19.341 1.00 83.94 87 THR A N 1
ATOM 691 C CA . THR A 1 87 ? -14.645 -1.212 19.319 1.00 83.94 87 THR A CA 1
ATOM 692 C C . THR A 1 87 ? -14.099 -2.212 20.336 1.00 83.94 87 THR A C 1
ATOM 694 O O . THR A 1 87 ? -14.739 -3.232 20.578 1.00 83.94 87 THR A O 1
ATOM 697 N N . HIS A 1 88 ? -12.915 -1.960 20.915 1.00 72.50 88 HIS A N 1
ATOM 698 C CA . HIS A 1 88 ? -12.148 -2.907 21.739 1.00 72.50 88 HIS A CA 1
ATOM 699 C C . HIS A 1 88 ? -11.885 -4.269 21.071 1.00 72.50 88 HIS A C 1
ATOM 701 O O . HIS A 1 88 ? -11.354 -5.181 21.708 1.00 72.50 88 HIS A O 1
ATOM 707 N N . THR A 1 89 ? -12.210 -4.427 19.786 1.00 66.69 89 THR A N 1
ATOM 708 C CA . THR A 1 89 ? -12.022 -5.682 19.074 1.00 66.69 89 THR A CA 1
ATOM 709 C C . THR A 1 89 ? -10.560 -5.880 18.697 1.00 66.69 89 THR A C 1
ATOM 711 O O . THR A 1 89 ? -9.836 -4.950 18.332 1.00 66.69 89 THR A O 1
ATOM 714 N N . SER A 1 90 ? -10.098 -7.123 18.844 1.00 63.47 90 SER A N 1
ATOM 715 C CA . SER A 1 90 ? -8.741 -7.504 18.465 1.00 63.47 90 SER A CA 1
ATOM 716 C C . SER A 1 90 ? -8.571 -7.366 16.955 1.00 63.47 90 SER A C 1
ATOM 718 O O . SER A 1 90 ? -9.442 -7.784 16.181 1.00 63.47 90 SER A O 1
ATOM 720 N N . LEU A 1 91 ? -7.429 -6.813 16.540 1.00 61.97 91 LEU A N 1
ATOM 721 C CA . LEU A 1 91 ? -7.044 -6.807 15.139 1.00 61.97 91 LEU A CA 1
ATOM 722 C C . LEU A 1 91 ? -6.914 -8.258 14.682 1.00 61.97 91 LEU A C 1
ATOM 724 O O . LEU A 1 91 ? -6.171 -9.054 15.250 1.00 61.97 91 LEU A O 1
ATOM 728 N N . ALA A 1 92 ? -7.681 -8.597 13.654 1.00 55.31 92 ALA A N 1
ATOM 729 C CA . ALA A 1 92 ? -7.630 -9.895 12.999 1.00 55.31 92 ALA A CA 1
ATOM 730 C C . ALA A 1 92 ? -6.309 -10.128 12.245 1.00 55.31 92 ALA A C 1
ATOM 732 O O . ALA A 1 92 ? -6.054 -11.233 11.756 1.00 55.31 92 ALA A O 1
ATOM 733 N N . ASP A 1 93 ? -5.508 -9.071 12.121 1.00 63.19 93 ASP A N 1
ATOM 734 C CA . ASP A 1 93 ? -4.310 -9.031 11.312 1.00 63.19 93 ASP A CA 1
ATOM 735 C C . ASP A 1 93 ? -3.171 -9.805 11.960 1.00 63.19 93 ASP A C 1
ATOM 737 O O . ASP A 1 93 ? -2.876 -9.684 13.148 1.00 63.19 93 ASP A O 1
ATOM 741 N N . SER A 1 94 ? -2.495 -10.601 11.137 1.00 70.25 94 SER A N 1
ATOM 742 C CA . SER A 1 94 ? -1.261 -11.265 11.527 1.00 70.25 94 SER A CA 1
ATOM 743 C C . SER A 1 94 ? -0.124 -10.234 11.482 1.00 70.25 94 SER A C 1
ATOM 745 O O . SER A 1 94 ? 0.264 -9.834 10.379 1.00 70.25 94 SER A O 1
ATOM 747 N N . PRO A 1 95 ? 0.457 -9.817 12.627 1.00 73.44 95 PRO A N 1
ATOM 748 C CA . PRO A 1 95 ? 1.591 -8.885 12.637 1.00 73.44 95 PRO A CA 1
ATOM 749 C C . PRO A 1 95 ? 2.785 -9.435 11.845 1.00 73.44 95 PRO A C 1
ATOM 751 O O . PRO A 1 95 ? 3.546 -8.675 11.254 1.00 73.44 95 PRO A O 1
ATOM 754 N N . ILE A 1 96 ? 2.897 -10.764 11.752 1.00 78.06 96 ILE A N 1
ATOM 755 C CA . ILE A 1 96 ? 3.889 -11.452 10.921 1.00 78.06 96 ILE A CA 1
ATOM 756 C C . ILE A 1 96 ? 3.651 -11.156 9.435 1.00 78.06 96 ILE A C 1
ATOM 758 O O . ILE A 1 96 ? 4.591 -10.771 8.747 1.00 78.06 96 ILE A O 1
ATOM 762 N N . LYS A 1 97 ? 2.410 -11.277 8.931 1.00 79.62 97 LYS A N 1
ATOM 763 C CA . LYS A 1 97 ? 2.093 -10.955 7.525 1.00 79.62 97 LYS A CA 1
ATOM 764 C C . LYS A 1 97 ? 2.441 -9.503 7.190 1.00 79.62 97 LYS A C 1
ATOM 766 O O . LYS A 1 97 ? 3.019 -9.248 6.135 1.00 79.62 97 LYS A O 1
ATOM 771 N N . GLN A 1 98 ? 2.130 -8.569 8.092 1.00 78.06 98 GLN A N 1
ATOM 772 C CA . GLN A 1 98 ? 2.470 -7.154 7.912 1.00 78.06 98 GLN A CA 1
ATOM 773 C C . GLN A 1 98 ? 3.989 -6.939 7.865 1.00 78.06 98 GLN A C 1
ATOM 775 O O . GLN A 1 98 ? 4.483 -6.348 6.906 1.00 78.06 98 GLN A O 1
ATOM 780 N N . ALA A 1 99 ? 4.736 -7.476 8.835 1.00 80.88 99 ALA A N 1
ATOM 781 C CA . ALA A 1 99 ? 6.193 -7.346 8.880 1.00 80.88 99 ALA A CA 1
ATOM 782 C C . ALA A 1 99 ? 6.871 -7.949 7.638 1.00 80.88 99 ALA A C 1
ATOM 784 O O . ALA A 1 99 ? 7.706 -7.296 7.015 1.00 80.88 99 ALA A O 1
ATOM 785 N N . VAL A 1 1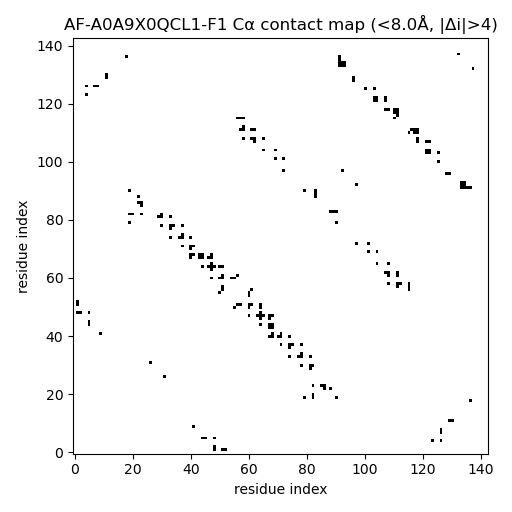00 ? 6.463 -9.159 7.232 1.00 84.88 100 VAL A N 1
ATOM 786 C CA . VAL A 1 100 ? 6.967 -9.820 6.017 1.00 84.88 100 VAL A CA 1
ATOM 787 C C . VAL A 1 100 ? 6.703 -8.960 4.784 1.00 84.88 100 VAL A C 1
ATOM 789 O O . VAL A 1 100 ? 7.604 -8.768 3.977 1.00 84.88 100 VAL A O 1
ATOM 792 N N . SER A 1 101 ? 5.505 -8.391 4.653 1.00 84.31 101 SER A N 1
ATOM 793 C CA . SER A 1 101 ? 5.147 -7.576 3.485 1.00 84.31 101 SER A CA 1
ATOM 794 C C . SER A 1 101 ? 5.975 -6.299 3.396 1.00 84.31 101 SER A C 1
ATOM 796 O O . SER A 1 101 ? 6.472 -5.974 2.324 1.00 84.31 101 SER A O 1
ATOM 798 N N . VAL A 1 102 ? 6.187 -5.607 4.522 1.00 84.06 102 VAL A N 1
ATOM 799 C CA . VAL A 1 102 ? 7.037 -4.406 4.573 1.00 84.06 102 VAL A CA 1
ATOM 800 C C . VAL A 1 102 ? 8.477 -4.742 4.191 1.00 84.06 102 VAL A C 1
ATOM 802 O O . VAL A 1 102 ? 9.060 -4.050 3.360 1.00 84.06 102 VAL A O 1
ATOM 805 N N . ILE A 1 103 ? 9.040 -5.822 4.742 1.00 87.50 103 ILE A N 1
ATOM 806 C CA . ILE A 1 103 ? 10.401 -6.267 4.409 1.00 87.50 103 ILE A CA 1
ATOM 807 C C . ILE A 1 103 ? 10.507 -6.597 2.919 1.00 87.50 103 ILE A C 1
ATOM 809 O O . ILE A 1 103 ? 11.462 -6.173 2.268 1.00 87.50 103 ILE A O 1
ATOM 813 N N . VAL A 1 104 ? 9.524 -7.314 2.365 1.00 88.44 104 VAL A N 1
ATOM 814 C CA . VAL A 1 104 ? 9.508 -7.645 0.939 1.00 88.44 104 VAL A CA 1
ATOM 815 C C . VAL A 1 104 ? 9.430 -6.371 0.105 1.00 88.44 104 VAL A C 1
ATOM 817 O O . VAL A 1 104 ? 10.297 -6.194 -0.741 1.00 88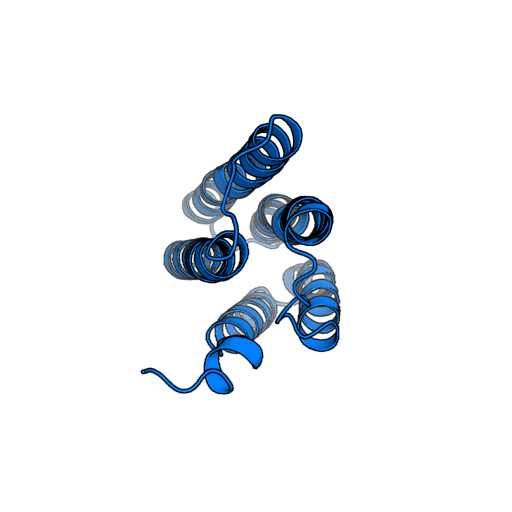.44 104 VAL A O 1
ATOM 820 N N . TYR A 1 105 ? 8.491 -5.454 0.370 1.00 86.94 105 TYR A N 1
ATOM 821 C CA . TYR A 1 105 ? 8.373 -4.188 -0.366 1.00 86.94 105 TYR A CA 1
ATOM 822 C C . TYR A 1 105 ? 9.660 -3.354 -0.325 1.00 86.94 105 TYR A C 1
ATOM 824 O O . TYR A 1 105 ? 10.094 -2.859 -1.364 1.00 86.94 105 TYR A O 1
ATOM 832 N N . LEU A 1 106 ? 10.313 -3.247 0.837 1.00 87.62 106 LEU A N 1
ATOM 833 C CA . LEU A 1 106 ? 11.608 -2.568 0.956 1.00 87.62 106 LEU A CA 1
ATOM 834 C C . LEU A 1 106 ? 12.704 -3.282 0.154 1.00 87.62 106 LEU A C 1
ATOM 836 O O . LEU A 1 106 ? 13.538 -2.619 -0.455 1.00 87.62 106 LEU A O 1
ATOM 840 N N . GLY A 1 107 ? 12.682 -4.616 0.109 1.00 89.81 107 GLY A N 1
ATOM 841 C CA . GLY A 1 107 ? 13.592 -5.431 -0.696 1.00 89.81 107 GLY A CA 1
ATOM 842 C C . GLY A 1 107 ? 13.341 -5.351 -2.206 1.00 89.81 107 GLY A C 1
ATOM 843 O O . GLY A 1 107 ? 14.284 -5.503 -2.981 1.00 89.81 107 GLY A O 1
ATOM 844 N N . VAL A 1 108 ? 12.112 -5.060 -2.651 1.00 89.81 108 VAL A N 1
ATOM 845 C CA . VAL A 1 108 ? 11.793 -4.903 -4.083 1.00 89.81 108 VAL A CA 1
ATOM 846 C C . VAL A 1 108 ? 12.583 -3.741 -4.693 1.00 89.81 108 VAL A C 1
ATOM 848 O O . VAL A 1 108 ? 13.024 -3.862 -5.833 1.00 89.81 108 VAL A O 1
ATOM 851 N N . ILE A 1 109 ? 12.828 -2.655 -3.946 1.00 89.12 109 ILE A N 1
ATOM 852 C CA . ILE A 1 109 ? 13.584 -1.489 -4.434 1.00 89.12 109 ILE A CA 1
ATOM 853 C C . ILE A 1 109 ? 14.986 -1.897 -4.917 1.00 89.12 109 ILE A C 1
ATOM 855 O O . ILE A 1 109 ? 15.217 -1.798 -6.121 1.00 89.12 109 ILE A O 1
ATOM 859 N N . PRO A 1 110 ? 15.912 -2.406 -4.077 1.00 93.56 110 PRO A N 1
ATOM 860 C CA . PRO A 1 110 ? 17.246 -2.793 -4.537 1.00 93.56 110 PRO A CA 1
ATOM 861 C C . PRO A 1 110 ? 17.206 -3.932 -5.565 1.00 93.56 110 PRO A C 1
ATOM 863 O O . PRO A 1 110 ? 17.957 -3.901 -6.537 1.00 93.56 110 PRO A O 1
ATOM 866 N N . VAL A 1 111 ? 16.292 -4.902 -5.423 1.00 93.06 111 VAL A N 1
ATOM 867 C CA . VAL A 1 111 ? 16.154 -6.004 -6.391 1.00 93.06 111 VAL A CA 1
ATOM 868 C C . VAL A 1 111 ? 15.730 -5.492 -7.767 1.00 93.06 111 VAL A C 1
ATOM 870 O O 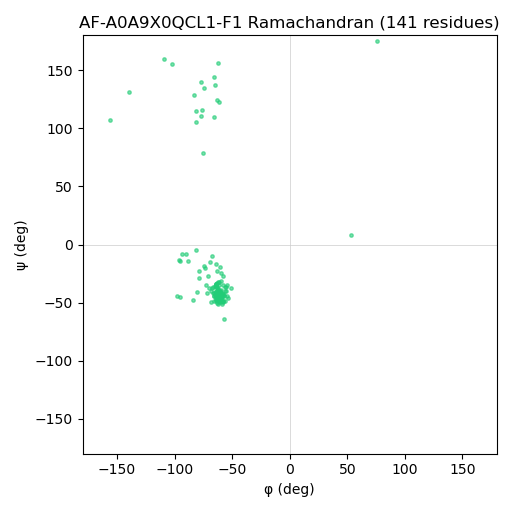. VAL A 1 111 ? 16.201 -6.021 -8.771 1.00 93.06 111 VAL A O 1
ATOM 873 N N . SER A 1 112 ? 14.915 -4.436 -7.847 1.00 92.31 112 SER A N 1
ATOM 874 C CA . SER A 1 112 ? 14.470 -3.872 -9.126 1.00 92.31 112 SER A CA 1
ATOM 875 C C . SER A 1 112 ? 15.622 -3.354 -9.986 1.00 92.31 112 SER A C 1
ATOM 877 O O . SER A 1 112 ? 15.558 -3.484 -11.206 1.00 92.31 112 SER A O 1
ATOM 879 N N . TYR A 1 113 ? 16.694 -2.847 -9.367 1.00 91.44 113 TYR A N 1
ATOM 880 C CA . TYR A 1 113 ? 17.894 -2.378 -10.068 1.00 91.44 113 TYR A CA 1
ATOM 881 C C . TYR A 1 113 ? 18.767 -3.525 -10.595 1.00 91.44 113 TYR A C 1
ATOM 883 O O . TYR A 1 113 ? 19.562 -3.306 -11.506 1.00 91.44 113 TYR A O 1
ATOM 891 N N . HIS A 1 114 ? 18.597 -4.744 -10.074 1.00 93.00 114 HIS A N 1
ATOM 892 C CA . HIS A 1 114 ? 19.274 -5.945 -10.570 1.00 93.00 114 HIS A CA 1
ATOM 893 C C . HIS A 1 114 ? 18.418 -6.735 -11.565 1.00 93.00 114 HIS A C 1
ATOM 895 O O . HIS A 1 114 ? 18.910 -7.182 -12.597 1.00 93.00 114 HIS A O 1
ATOM 901 N N . SER A 1 115 ? 17.136 -6.932 -11.253 1.00 92.44 115 SER A N 1
ATOM 902 C CA . SER A 1 115 ? 16.188 -7.670 -12.078 1.00 92.44 115 SER A CA 1
ATOM 903 C C . SER A 1 115 ? 14.757 -7.240 -11.776 1.00 92.44 115 SER A C 1
ATOM 905 O O . SER A 1 115 ? 14.146 -7.616 -10.772 1.00 92.44 115 SER A O 1
ATOM 907 N N . VAL A 1 116 ? 14.178 -6.504 -12.721 1.00 89.25 116 VAL A N 1
ATOM 908 C CA . VAL A 1 116 ? 12.765 -6.113 -12.705 1.00 89.25 116 VAL A CA 1
ATOM 909 C C . VAL A 1 116 ? 11.842 -7.338 -12.649 1.00 89.25 116 VAL A C 1
ATOM 911 O O . VAL A 1 116 ? 10.813 -7.304 -11.979 1.00 89.25 116 VAL A O 1
ATOM 914 N N . ALA A 1 117 ? 12.212 -8.448 -13.297 1.00 89.94 117 ALA A N 1
ATOM 915 C CA . ALA A 1 117 ? 11.421 -9.676 -13.263 1.00 89.94 117 ALA A CA 1
ATOM 916 C C . ALA A 1 117 ? 11.333 -10.262 -11.843 1.00 89.94 117 ALA A C 1
ATOM 918 O O . ALA A 1 117 ? 10.242 -10.605 -11.391 1.00 89.94 117 ALA A O 1
ATOM 919 N N . MET A 1 118 ? 12.452 -10.312 -11.108 1.00 91.69 118 MET A N 1
ATOM 920 C CA . MET A 1 118 ? 12.460 -10.769 -9.711 1.00 91.69 118 MET A CA 1
ATOM 921 C C . MET A 1 118 ? 11.635 -9.847 -8.813 1.00 91.69 118 MET A C 1
ATOM 923 O O . MET A 1 118 ? 10.846 -10.321 -7.997 1.00 91.69 118 MET A O 1
ATOM 927 N N . ALA A 1 119 ? 11.763 -8.535 -9.010 1.00 90.38 119 ALA A N 1
ATOM 928 C CA . ALA A 1 119 ? 10.992 -7.532 -8.286 1.00 90.38 119 ALA A CA 1
ATOM 929 C C . ALA A 1 119 ? 9.471 -7.719 -8.481 1.00 90.38 119 ALA A C 1
ATOM 931 O O . ALA A 1 119 ? 8.704 -7.676 -7.520 1.00 90.38 119 ALA A O 1
ATOM 932 N N . MET A 1 120 ? 9.032 -8.027 -9.706 1.00 89.00 120 MET A N 1
ATOM 933 C CA . MET A 1 120 ? 7.626 -8.325 -10.004 1.00 89.00 120 MET A CA 1
ATOM 934 C C . MET A 1 120 ? 7.139 -9.632 -9.365 1.00 89.00 120 MET A C 1
ATOM 936 O O . MET A 1 120 ? 6.004 -9.686 -8.894 1.00 89.00 120 MET A O 1
ATOM 940 N N . VAL A 1 121 ? 7.978 -10.673 -9.305 1.00 91.69 121 VAL A N 1
ATOM 941 C CA . VAL A 1 121 ? 7.643 -11.931 -8.610 1.00 91.69 121 VAL A CA 1
ATOM 942 C C . VAL A 1 121 ? 7.452 -11.692 -7.112 1.00 91.69 121 VAL A C 1
ATOM 944 O O . VAL A 1 121 ? 6.482 -12.179 -6.535 1.00 91.69 121 VAL A O 1
ATOM 947 N N . MET A 1 122 ? 8.330 -10.900 -6.491 1.00 91.25 122 MET A N 1
ATOM 948 C CA . MET A 1 122 ? 8.209 -10.519 -5.081 1.00 91.25 122 MET A CA 1
ATOM 949 C C . MET A 1 122 ? 6.897 -9.771 -4.804 1.00 91.25 122 MET A C 1
ATOM 951 O O . MET A 1 122 ? 6.184 -10.120 -3.865 1.00 91.25 122 MET A O 1
ATOM 955 N N . LEU A 1 123 ? 6.539 -8.798 -5.651 1.00 88.56 123 LEU A N 1
ATOM 956 C CA . LEU A 1 123 ? 5.263 -8.076 -5.559 1.00 88.56 123 LEU A CA 1
ATOM 957 C C . LEU A 1 123 ? 4.053 -9.007 -5.702 1.00 88.56 123 LEU A C 1
ATOM 959 O O . LEU A 1 123 ? 3.117 -8.942 -4.905 1.00 88.56 123 LEU A O 1
ATOM 963 N N . GLY A 1 124 ? 4.083 -9.905 -6.689 1.00 89.19 124 GLY A N 1
ATOM 964 C CA . GLY A 1 124 ? 3.024 -10.893 -6.892 1.00 89.19 124 GLY A CA 1
ATOM 965 C C . GLY A 1 124 ? 2.850 -11.827 -5.691 1.00 89.19 124 GLY A C 1
ATOM 966 O O . GLY A 1 124 ? 1.722 -12.106 -5.289 1.00 89.19 124 GLY A O 1
ATOM 967 N N . ALA A 1 125 ? 3.948 -12.263 -5.069 1.00 89.38 125 ALA A N 1
ATOM 968 C CA . ALA A 1 125 ? 3.905 -13.120 -3.886 1.00 89.38 125 ALA A CA 1
ATOM 969 C C . ALA A 1 125 ? 3.245 -12.428 -2.681 1.00 89.38 125 ALA A C 1
ATOM 971 O O . ALA A 1 125 ? 2.451 -13.054 -1.976 1.00 89.38 125 ALA A O 1
ATOM 972 N N . VAL A 1 126 ? 3.517 -11.134 -2.466 1.00 87.69 126 VAL A N 1
ATOM 973 C CA . VAL A 1 126 ? 2.854 -10.344 -1.412 1.00 87.69 126 VAL A CA 1
ATOM 974 C C . VAL A 1 126 ? 1.357 -10.226 -1.685 1.00 87.69 126 VAL A C 1
ATOM 976 O O . VAL A 1 126 ? 0.559 -10.468 -0.782 1.00 87.69 126 VAL A O 1
ATOM 979 N N . ALA A 1 127 ? 0.956 -9.941 -2.927 1.00 86.50 127 ALA A N 1
ATOM 980 C CA . ALA A 1 127 ? -0.460 -9.885 -3.287 1.00 86.50 127 ALA A CA 1
ATOM 981 C C . ALA A 1 127 ? -1.178 -11.215 -2.976 1.00 86.50 127 ALA A C 1
ATOM 983 O O . ALA A 1 127 ? -2.239 -11.218 -2.354 1.00 86.50 127 ALA A O 1
ATOM 984 N N . VAL A 1 128 ? -0.567 -12.356 -3.315 1.00 87.31 128 VAL A N 1
ATOM 985 C CA . VAL A 1 128 ? -1.120 -13.690 -3.012 1.00 87.31 128 VAL A CA 1
ATOM 986 C C . VAL A 1 128 ? -1.210 -13.953 -1.504 1.00 87.31 128 VAL A C 1
ATOM 988 O O . VAL A 1 128 ? -2.220 -14.479 -1.037 1.00 87.31 128 VAL A O 1
ATOM 991 N N . LEU A 1 129 ? -0.201 -13.558 -0.719 1.00 86.06 129 LEU A N 1
ATOM 992 C CA . LEU A 1 129 ? -0.205 -13.699 0.745 1.00 86.06 129 LEU A CA 1
ATOM 993 C C . LEU A 1 129 ? -1.418 -13.009 1.397 1.00 86.06 129 LEU A C 1
ATOM 995 O O . LEU A 1 129 ? -1.972 -13.508 2.388 1.00 86.06 129 LEU A O 1
ATOM 999 N N . TRP A 1 130 ? -1.816 -11.866 0.842 1.00 82.44 130 TRP A N 1
ATOM 1000 C CA . TRP A 1 130 ? -2.907 -11.038 1.347 1.00 82.44 130 TRP A CA 1
ATOM 1001 C C . TRP A 1 130 ? -4.290 -11.392 0.797 1.00 82.44 130 TRP A C 1
ATOM 1003 O O . TRP A 1 130 ? -5.282 -11.016 1.417 1.00 82.44 130 TRP A O 1
ATOM 1013 N N . LEU A 1 131 ? -4.385 -12.182 -0.279 1.00 82.12 131 LEU A N 1
ATOM 1014 C CA . LEU A 1 131 ? -5.659 -12.789 -0.692 1.00 82.12 131 LEU A CA 1
ATOM 1015 C C . LEU A 1 131 ? -6.209 -13.757 0.367 1.00 82.12 131 LEU A C 1
ATOM 1017 O O . LEU A 1 131 ? -7.410 -14.017 0.411 1.00 82.12 131 LEU A O 1
ATOM 1021 N N . ILE A 1 132 ? -5.342 -14.294 1.232 1.00 80.50 132 ILE A N 1
ATOM 1022 C CA . ILE A 1 132 ? -5.751 -15.162 2.336 1.00 80.50 132 ILE A CA 1
ATOM 1023 C C . ILE A 1 132 ? -6.357 -14.295 3.451 1.00 80.50 132 ILE A C 1
ATOM 1025 O O . ILE A 1 132 ? -5.606 -13.538 4.088 1.00 80.50 132 ILE A O 1
ATOM 1029 N N . PRO A 1 133 ? -7.660 -14.449 3.759 1.00 72.06 133 PRO A N 1
ATOM 1030 C CA . PRO A 1 133 ? -8.351 -13.600 4.717 1.00 72.06 133 PRO A CA 1
ATOM 1031 C C . PRO A 1 133 ? -7.753 -13.720 6.125 1.00 72.06 133 PRO A C 1
ATOM 1033 O O . PRO A 1 133 ? -7.128 -14.733 6.475 1.00 72.06 133 PRO A O 1
ATOM 1036 N N . PRO A 1 134 ? -7.934 -12.691 6.964 1.00 69.69 134 PRO A N 1
ATOM 1037 C CA . PRO A 1 134 ? -7.434 -12.717 8.326 1.00 69.69 134 PRO A CA 1
ATOM 1038 C C . PRO A 1 134 ? -8.154 -13.790 9.162 1.00 69.69 134 PRO A C 1
ATOM 1040 O O . PRO A 1 134 ? -9.351 -14.040 9.012 1.00 69.69 134 PRO A O 1
ATOM 1043 N N . GLN A 1 135 ? -7.420 -14.437 10.076 1.00 67.19 135 GLN A N 1
ATOM 1044 C CA . GLN A 1 135 ? -7.886 -15.635 10.798 1.00 67.19 135 GLN A CA 1
ATOM 1045 C C . GLN A 1 135 ? -9.160 -15.408 11.621 1.00 67.19 135 GLN A C 1
ATOM 1047 O O . GLN A 1 135 ? -9.891 -16.359 11.885 1.00 67.19 135 GLN A O 1
ATOM 1052 N N . ARG A 1 136 ? -9.437 -14.166 12.034 1.00 64.69 136 ARG A N 1
ATOM 1053 C CA . ARG A 1 136 ? -10.664 -13.820 12.764 1.00 64.69 136 ARG A CA 1
ATOM 1054 C C . ARG A 1 136 ? -11.913 -14.124 11.939 1.00 64.69 136 ARG A C 1
ATOM 1056 O O . ARG A 1 136 ? -12.837 -14.709 12.482 1.00 64.69 136 ARG A O 1
ATOM 1063 N N . VAL A 1 137 ? -11.906 -13.811 10.640 1.00 63.28 137 VAL A N 1
ATOM 1064 C CA . VAL A 1 137 ? -13.037 -14.076 9.729 1.00 63.28 137 VAL A CA 1
ATOM 1065 C C . VAL A 1 137 ? -13.285 -15.580 9.591 1.00 63.28 137 VAL A C 1
ATOM 1067 O O . VAL A 1 137 ? -14.427 -16.012 9.520 1.00 63.28 137 VAL A O 1
ATOM 1070 N N . LEU A 1 138 ? -12.223 -16.392 9.623 1.00 63.66 138 LEU A N 1
ATOM 1071 C CA . LEU A 1 138 ? -12.325 -17.854 9.549 1.00 63.66 138 LEU A CA 1
ATOM 1072 C C . LEU A 1 138 ? -12.860 -18.497 10.840 1.00 63.66 138 LEU A C 1
ATOM 1074 O O . LEU A 1 138 ? -13.309 -19.638 10.803 1.00 63.66 138 LEU A O 1
ATOM 1078 N N . LYS A 1 139 ? -12.784 -17.800 11.981 1.00 61.16 139 LYS A N 1
ATOM 1079 C CA . LYS A 1 139 ? -13.192 -18.320 13.298 1.00 61.16 139 LYS A CA 1
ATOM 1080 C C . LYS A 1 139 ? -14.609 -17.926 13.710 1.00 61.16 139 LYS A C 1
ATOM 1082 O O . LYS A 1 139 ? -15.105 -18.488 14.681 1.00 61.16 139 LYS A O 1
ATOM 1087 N N . VAL A 1 140 ? -15.247 -16.975 13.027 1.00 58.47 140 VAL A N 1
ATOM 1088 C CA . VAL A 1 140 ? -16.640 -16.600 13.310 1.00 58.47 140 VAL A CA 1
ATOM 1089 C C . VAL A 1 140 ? -17.561 -17.614 12.617 1.00 58.47 140 VAL A C 1
ATOM 1091 O O . VAL A 1 140 ? -17.555 -17.673 11.385 1.00 58.47 140 VAL A O 1
ATOM 1094 N N . PRO A 1 141 ? -18.342 -18.430 13.356 1.00 49.31 141 PRO A N 1
ATOM 1095 C CA . PRO A 1 141 ? -19.357 -19.279 12.747 1.00 49.31 141 PRO A CA 1
ATOM 1096 C C . PRO A 1 141 ? -20.393 -18.365 12.092 1.00 49.31 141 PRO A C 1
ATOM 1098 O O . PRO A 1 141 ? -20.939 -17.485 12.757 1.00 49.31 141 PRO A O 1
ATOM 1101 N N . ARG A 1 142 ? -20.644 -18.540 10.793 1.00 53.09 142 ARG A N 1
ATOM 1102 C CA . ARG A 1 142 ? -21.761 -17.863 10.127 1.00 53.09 142 ARG A CA 1
ATOM 1103 C C . ARG A 1 142 ? -23.054 -18.425 10.724 1.00 53.09 142 ARG A C 1
ATOM 1105 O O . ARG A 1 142 ? -23.330 -19.606 10.523 1.00 53.09 142 ARG A O 1
ATOM 1112 N N . SER A 1 143 ? -23.762 -17.610 11.504 1.00 48.03 143 SER A N 1
ATOM 1113 C CA . SER A 1 143 ? -25.146 -17.859 11.924 1.00 48.03 143 SER A CA 1
ATOM 1114 C C . SER A 1 143 ? -26.098 -17.678 10.754 1.00 48.03 143 SER A C 1
ATOM 1116 O O . SER A 1 143 ? -25.913 -16.655 10.053 1.00 48.03 143 SER A O 1
#

Secondary structure (DSSP, 8-state):
-HHHHHHHHHHHHHHHHHHHHTT--S--HHHHHHHHHHHHHHHHHHHHHHHHHHH-S-HHHHHHHHHHHTHHHHHHHHHHHHHHHHH-PPP-S-HHHHHHHHHHHHHHHHHHHH-HHHHHHHHHHHHHHHHS--HHHHHS---

Sequence (143 aa):
MIYVLSFVEVGIYWVNHHYLIDDVKQVSHALLWANLGFLFILSLIPFGTAWVGERGLTPFALSLYLVCCAPSAISWIVLAVVVRQRTHTSLADSPIKQAVSVIVYLGVIPVSYHSVAMAMVMLGAVAVLWLIPPQRVLKVPRS